Protein AF-A0A243RQK3-F1 (afdb_monomer_lite)

Organism: NCBI:txid569862

pLDDT: mean 92.4, std 6.01, range [60.59, 98.0]

Structure (mmCIF, N/CA/C/O backbone):
data_AF-A0A243RQK3-F1
#
_entry.id   AF-A0A243RQK3-F1
#
loop_
_atom_site.group_PDB
_atom_site.id
_atom_site.type_symbol
_atom_site.label_atom_id
_atom_site.label_alt_id
_atom_site.label_comp_id
_atom_site.label_asym_id
_atom_site.label_entity_id
_atom_site.label_seq_id
_atom_site.pdbx_PDB_ins_code
_atom_site.Cartn_x
_atom_site.Cartn_y
_atom_site.Cartn_z
_atom_site.occupancy
_atom_site.B_iso_or_equiv
_atom_site.auth_seq_id
_atom_site.auth_comp_id
_atom_site.auth_asym_id
_atom_site.auth_atom_id
_atom_site.pdbx_PDB_model_num
ATOM 1 N N . MET A 1 1 ? -6.584 -14.306 12.520 1.00 70.88 1 MET A N 1
ATOM 2 C CA . MET A 1 1 ? -7.221 -13.112 11.930 1.00 70.88 1 MET A CA 1
ATOM 3 C C . MET A 1 1 ? -6.772 -12.993 10.491 1.00 70.88 1 MET A C 1
ATOM 5 O O . MET A 1 1 ? -5.589 -12.767 10.248 1.00 70.88 1 MET A O 1
ATOM 9 N N . GLU A 1 2 ? -7.694 -13.213 9.565 1.00 86.19 2 GLU A N 1
ATOM 10 C CA . GLU A 1 2 ? -7.458 -12.996 8.140 1.00 86.19 2 GLU A CA 1
ATOM 11 C C . GLU A 1 2 ? -7.391 -11.487 7.863 1.00 86.19 2 GLU A C 1
ATOM 13 O O . GLU A 1 2 ? -8.106 -10.707 8.496 1.00 86.19 2 GLU A O 1
ATOM 18 N N . ARG A 1 3 ? -6.475 -11.066 6.990 1.00 91.19 3 ARG A N 1
ATOM 19 C CA . ARG A 1 3 ? -6.292 -9.662 6.605 1.00 91.19 3 ARG A CA 1
ATOM 20 C C . ARG A 1 3 ? -6.425 -9.561 5.101 1.00 91.19 3 ARG A C 1
ATOM 22 O O . ARG A 1 3 ? -5.786 -10.318 4.376 1.00 91.19 3 ARG A O 1
ATOM 29 N N . GLU A 1 4 ? -7.208 -8.595 4.652 1.00 94.00 4 GLU A N 1
ATOM 30 C CA . GLU A 1 4 ? -7.347 -8.306 3.231 1.00 94.00 4 GLU A CA 1
ATOM 31 C C . GLU A 1 4 ? -6.091 -7.583 2.723 1.00 94.00 4 GLU A C 1
ATOM 33 O O . GLU A 1 4 ? -5.613 -6.640 3.361 1.00 94.00 4 GLU A O 1
ATOM 38 N N . THR A 1 5 ? -5.546 -8.011 1.582 1.00 95.56 5 THR A N 1
ATOM 39 C CA . THR A 1 5 ? -4.461 -7.277 0.917 1.00 95.56 5 THR A CA 1
ATOM 40 C C . THR A 1 5 ? -5.064 -6.179 0.054 1.00 95.56 5 THR A C 1
ATOM 42 O O . THR A 1 5 ? -5.797 -6.459 -0.896 1.00 95.56 5 THR A O 1
ATOM 45 N N . VAL A 1 6 ? -4.737 -4.928 0.372 1.00 96.81 6 VAL A N 1
ATOM 46 C CA . VAL A 1 6 ? -5.235 -3.744 -0.331 1.00 96.81 6 VAL A CA 1
ATOM 47 C C . VAL A 1 6 ? -4.078 -3.060 -1.053 1.00 96.81 6 VAL A C 1
ATOM 49 O O . VAL A 1 6 ? -3.183 -2.496 -0.423 1.00 96.81 6 VAL A O 1
ATOM 52 N N . LEU A 1 7 ? -4.098 -3.089 -2.382 1.00 96.38 7 LEU A N 1
ATOM 53 C CA . LEU A 1 7 ? -3.142 -2.388 -3.232 1.00 96.38 7 LEU A CA 1
ATOM 54 C C . LEU A 1 7 ? -3.625 -0.956 -3.452 1.00 96.38 7 LEU A C 1
ATOM 56 O O . LEU A 1 7 ? -4.718 -0.736 -3.976 1.00 96.38 7 LEU A O 1
ATOM 60 N N . VAL A 1 8 ? -2.809 0.025 -3.072 1.00 96.62 8 VAL A N 1
ATOM 61 C CA . VAL A 1 8 ? -3.178 1.441 -3.173 1.00 96.62 8 VAL A CA 1
ATOM 62 C C . VAL A 1 8 ? -2.358 2.111 -4.255 1.00 96.62 8 VAL A C 1
ATOM 64 O O . VAL A 1 8 ? -1.146 2.269 -4.121 1.00 96.62 8 VAL A O 1
ATOM 67 N N . GLY A 1 9 ? -3.031 2.517 -5.325 1.00 94.12 9 GLY A N 1
ATOM 68 C CA . GLY A 1 9 ? -2.414 3.184 -6.459 1.00 94.12 9 GLY A CA 1
ATOM 69 C C . GLY A 1 9 ? -2.454 4.709 -6.363 1.00 94.12 9 GLY A C 1
ATOM 70 O O . GLY A 1 9 ? -3.511 5.298 -6.134 1.00 94.12 9 GLY A O 1
ATOM 71 N N . GLY A 1 10 ? -1.308 5.350 -6.607 1.00 91.44 10 GLY A N 1
ATOM 72 C CA . GLY A 1 10 ? -1.200 6.797 -6.842 1.00 91.44 10 GLY A CA 1
ATOM 73 C C . GLY A 1 10 ? -1.353 7.180 -8.320 1.00 91.44 10 GLY A C 1
ATOM 74 O O . GLY A 1 10 ? -1.727 6.357 -9.166 1.00 91.44 10 GLY A O 1
ATOM 75 N N . HIS A 1 11 ? -1.009 8.424 -8.663 1.00 91.44 11 HIS A N 1
ATOM 76 C CA . HIS A 1 11 ? -1.130 8.943 -10.036 1.00 91.44 11 HIS A CA 1
ATOM 77 C C . HIS A 1 11 ? -0.322 8.121 -11.061 1.00 91.44 11 HIS A C 1
ATOM 79 O O . HIS A 1 11 ? -0.733 7.974 -12.212 1.00 91.44 11 HIS A O 1
ATOM 85 N N . GLU A 1 12 ? 0.786 7.509 -10.634 1.00 89.62 12 GLU A N 1
ATOM 86 C CA . GLU A 1 12 ? 1.646 6.660 -11.471 1.00 89.62 12 GLU A CA 1
ATOM 87 C C . GLU A 1 12 ? 0.951 5.389 -11.977 1.00 89.62 12 GLU A C 1
ATOM 89 O O . GLU A 1 12 ? 1.346 4.836 -12.999 1.00 89.62 12 GLU A O 1
ATOM 94 N N . SER A 1 13 ? -0.113 4.950 -11.300 1.00 89.75 13 SER A N 1
ATOM 95 C CA . SER A 1 13 ? -0.916 3.776 -11.667 1.00 89.75 13 SER A CA 1
ATOM 96 C C . SER A 1 13 ? -2.323 4.147 -12.146 1.00 89.75 13 SER A C 1
ATOM 98 O O . SER A 1 13 ? -3.224 3.306 -12.143 1.00 89.75 13 SER A O 1
ATOM 100 N N . ARG A 1 14 ? -2.541 5.415 -12.535 1.00 92.69 14 ARG A N 1
ATOM 101 C CA . ARG A 1 14 ? -3.879 5.973 -12.805 1.00 92.69 14 ARG A CA 1
ATOM 102 C C . ARG A 1 14 ? -4.837 5.711 -11.639 1.00 92.69 14 ARG A C 1
ATOM 104 O O . ARG A 1 14 ? -5.956 5.246 -11.848 1.00 92.69 14 ARG A O 1
ATOM 111 N N . TYR A 1 15 ? -4.358 5.968 -10.421 1.00 92.69 15 TYR A N 1
ATOM 112 C CA . TYR A 1 15 ? -5.108 5.770 -9.181 1.00 92.69 15 TYR A CA 1
ATOM 113 C C . TYR A 1 15 ? -5.613 4.327 -9.018 1.00 92.69 15 TYR A C 1
ATOM 115 O O . TYR A 1 15 ? -6.774 4.085 -8.709 1.00 92.69 15 TYR A O 1
ATOM 123 N N . GLY A 1 16 ? -4.741 3.353 -9.301 1.00 91.56 16 GLY A N 1
ATOM 124 C CA . GLY A 1 16 ? -5.040 1.923 -9.200 1.00 91.56 16 GLY A CA 1
ATOM 125 C C . GLY A 1 16 ? -5.645 1.301 -10.460 1.00 91.56 16 GLY A C 1
ATOM 126 O O . GLY A 1 16 ? -5.589 0.086 -10.616 1.00 91.56 16 GLY A O 1
ATOM 127 N N . ARG A 1 17 ? -6.138 2.086 -11.428 1.00 90.81 17 ARG A N 1
ATOM 128 C CA . ARG A 1 17 ? -6.741 1.531 -12.656 1.00 90.81 17 ARG A CA 1
ATOM 129 C C . ARG A 1 17 ? -5.771 0.655 -13.462 1.00 90.81 17 ARG A C 1
ATOM 131 O O . ARG A 1 17 ? -6.206 -0.301 -14.093 1.00 90.81 17 ARG A O 1
ATOM 138 N N . ALA A 1 18 ? -4.473 0.958 -13.435 1.00 89.56 18 ALA A N 1
ATOM 139 C CA . ALA A 1 18 ? -3.447 0.160 -14.113 1.00 89.56 18 ALA A CA 1
ATOM 140 C C . ALA A 1 18 ? -3.144 -1.187 -13.421 1.00 89.56 18 ALA A C 1
ATOM 142 O O . ALA A 1 18 ? -2.419 -2.000 -13.982 1.00 89.56 18 ALA A O 1
ATOM 143 N N . LEU A 1 19 ? -3.674 -1.412 -12.216 1.00 87.31 19 LEU A N 1
ATOM 144 C CA . LEU A 1 19 ? -3.452 -2.613 -11.403 1.00 87.31 19 LEU A CA 1
ATOM 145 C C . LEU A 1 19 ? -4.670 -3.552 -11.391 1.00 87.31 19 LEU A C 1
ATOM 147 O O . LEU A 1 19 ? -4.681 -4.538 -10.658 1.00 87.31 19 LEU A O 1
ATOM 151 N N . GLY A 1 20 ? -5.723 -3.227 -12.146 1.00 80.25 20 GLY A N 1
ATOM 152 C CA . GLY A 1 20 ? -6.952 -4.016 -12.176 1.00 80.25 20 GLY A CA 1
ATOM 153 C C . GLY A 1 20 ? -6.712 -5.457 -12.637 1.00 80.25 20 GLY A C 1
ATOM 154 O O . GLY A 1 20 ? -5.906 -5.704 -13.531 1.00 80.25 20 GLY A O 1
ATOM 155 N N . GLY A 1 21 ? -7.438 -6.404 -12.037 1.00 79.44 21 GLY A N 1
ATOM 156 C CA . GLY A 1 21 ? -7.388 -7.822 -12.411 1.00 79.44 21 GLY A CA 1
ATOM 157 C C . GLY A 1 21 ? -6.310 -8.652 -11.708 1.00 79.44 21 GLY A C 1
ATOM 158 O O . GLY A 1 21 ? -6.157 -9.825 -12.037 1.00 79.44 21 GLY A O 1
ATOM 159 N N . LEU A 1 22 ? -5.583 -8.087 -10.736 1.00 83.06 22 LEU A N 1
ATOM 160 C CA . LEU A 1 22 ? -4.659 -8.856 -9.900 1.00 83.06 22 LEU A CA 1
ATOM 161 C C . LEU A 1 22 ? -5.442 -9.799 -8.963 1.00 83.06 22 LEU A C 1
ATOM 163 O O . LEU A 1 22 ? -6.248 -9.324 -8.159 1.00 83.06 22 LEU A O 1
ATOM 167 N N . PRO A 1 23 ? -5.236 -11.126 -9.043 1.00 83.75 23 PRO A N 1
ATOM 168 C CA . PRO A 1 23 ? -5.963 -12.076 -8.210 1.00 83.75 23 PRO A CA 1
ATOM 169 C C . PRO A 1 23 ? -5.565 -11.938 -6.736 1.00 83.75 23 PRO A C 1
ATOM 171 O O . PRO A 1 23 ? -4.390 -11.783 -6.408 1.00 83.75 23 PRO A O 1
ATOM 174 N N . GLY A 1 24 ? -6.551 -12.033 -5.841 1.00 84.38 24 GLY A N 1
ATOM 175 C CA . GLY A 1 24 ? -6.322 -12.081 -4.392 1.00 84.38 24 GLY A CA 1
ATOM 176 C C . GLY A 1 24 ? -6.009 -10.739 -3.723 1.00 84.38 24 GLY A C 1
ATOM 177 O O . GLY A 1 24 ? -5.624 -10.732 -2.555 1.00 84.38 24 GLY A O 1
ATOM 178 N N . ALA A 1 25 ? -6.175 -9.612 -4.421 1.00 87.81 25 ALA A N 1
ATOM 179 C CA . ALA A 1 25 ? -5.996 -8.295 -3.824 1.00 87.81 25 ALA A CA 1
ATOM 180 C C . ALA A 1 25 ? -7.071 -7.300 -4.267 1.00 87.81 25 ALA A C 1
ATOM 182 O O . ALA A 1 25 ? -7.466 -7.253 -5.432 1.00 87.81 25 ALA A O 1
ATOM 183 N N . THR A 1 26 ? -7.499 -6.460 -3.329 1.00 94.75 26 THR A N 1
ATOM 184 C CA . THR A 1 26 ? -8.401 -5.345 -3.613 1.00 94.75 26 THR A CA 1
ATOM 185 C C . THR A 1 26 ? -7.578 -4.135 -4.013 1.00 94.75 26 THR A C 1
ATOM 187 O O . THR A 1 26 ? -6.642 -3.748 -3.317 1.00 94.75 26 THR A O 1
ATOM 190 N N . VAL A 1 27 ? -7.918 -3.523 -5.141 1.00 95.19 27 VAL A N 1
ATOM 191 C CA . VAL A 1 27 ? -7.214 -2.350 -5.662 1.00 95.19 27 VAL A CA 1
ATOM 192 C C . VAL A 1 27 ? -8.047 -1.105 -5.401 1.00 95.19 27 VAL A C 1
ATOM 194 O O . VAL A 1 27 ? -9.237 -1.078 -5.700 1.00 95.19 27 VAL A O 1
ATOM 197 N N . THR A 1 28 ? -7.417 -0.058 -4.878 1.00 95.94 28 THR A N 1
ATOM 198 C CA . THR A 1 28 ? -8.069 1.232 -4.629 1.00 95.94 28 THR A CA 1
ATOM 199 C C . THR A 1 28 ? -7.114 2.398 -4.872 1.00 95.94 28 THR A C 1
ATOM 201 O O . THR A 1 28 ? -5.894 2.235 -4.937 1.00 95.94 28 THR A O 1
ATOM 204 N N . ALA A 1 29 ? -7.669 3.603 -4.964 1.00 95.19 29 ALA A N 1
ATOM 205 C CA . ALA A 1 29 ? -6.928 4.840 -4.770 1.00 95.19 29 ALA A CA 1
ATOM 206 C C . ALA A 1 29 ? -6.840 5.197 -3.275 1.00 95.19 29 ALA A C 1
ATOM 208 O O . ALA A 1 29 ? -7.585 4.670 -2.440 1.00 95.19 29 ALA A O 1
ATOM 209 N N . VAL A 1 30 ? -5.947 6.127 -2.938 1.00 94.31 30 VAL A N 1
ATOM 210 C CA . VAL A 1 30 ? -5.934 6.773 -1.619 1.00 94.31 30 VAL A CA 1
ATOM 211 C C . VAL A 1 30 ? -7.195 7.627 -1.418 1.00 94.31 30 VAL A C 1
ATOM 213 O O . VAL A 1 30 ? -7.747 8.167 -2.375 1.00 94.31 30 VAL A O 1
ATOM 216 N N . GLY A 1 31 ? -7.659 7.759 -0.171 1.00 94.38 31 GLY A N 1
ATOM 217 C CA . GLY A 1 31 ? -8.815 8.587 0.183 1.00 94.38 31 GLY A CA 1
ATOM 218 C C . GLY A 1 31 ? -9.973 7.784 0.772 1.00 94.38 31 GLY A C 1
ATOM 219 O O . GLY A 1 31 ? -9.765 6.913 1.617 1.00 94.38 31 GLY A O 1
ATOM 220 N N . ARG A 1 32 ? -11.206 8.111 0.362 1.00 95.12 32 ARG A N 1
ATOM 221 C CA . ARG A 1 32 ? -12.442 7.578 0.965 1.00 95.12 32 ARG A CA 1
ATOM 222 C C . ARG A 1 32 ? -12.549 6.056 0.864 1.00 95.12 32 ARG A C 1
ATOM 224 O O . ARG A 1 32 ? -12.923 5.420 1.845 1.00 95.12 32 ARG A O 1
ATOM 231 N N . ASP A 1 33 ? -12.202 5.488 -0.281 1.00 95.44 33 ASP A N 1
ATOM 232 C CA . ASP A 1 33 ? -12.351 4.049 -0.517 1.00 95.44 33 ASP A CA 1
ATOM 233 C C . ASP A 1 33 ? -11.345 3.253 0.319 1.00 95.44 33 ASP A C 1
ATOM 235 O O . ASP A 1 33 ? -11.719 2.307 1.012 1.00 95.44 33 ASP A O 1
ATOM 239 N N . LEU A 1 34 ? -10.094 3.724 0.388 1.00 97.44 34 LEU A N 1
ATOM 240 C CA . LEU A 1 34 ? -9.104 3.182 1.316 1.00 97.44 34 LEU A CA 1
ATOM 241 C C . LEU A 1 34 ? -9.565 3.306 2.776 1.00 97.44 34 LEU A C 1
ATOM 243 O O . LEU A 1 34 ? -9.407 2.368 3.559 1.00 97.44 34 LEU A O 1
ATOM 247 N N . HIS A 1 35 ? -10.154 4.442 3.156 1.00 97.19 35 HIS A N 1
ATOM 248 C CA . HIS A 1 35 ? -10.698 4.646 4.501 1.00 97.19 35 HIS A CA 1
ATOM 249 C C . HIS A 1 35 ? -11.817 3.650 4.834 1.00 97.19 35 HIS A C 1
ATOM 251 O O . HIS A 1 35 ? -11.894 3.179 5.966 1.00 97.19 35 HIS A O 1
ATOM 257 N N . ALA A 1 36 ? -12.673 3.307 3.869 1.00 96.88 36 ALA A N 1
ATOM 258 C CA . ALA A 1 36 ? -13.732 2.316 4.043 1.00 96.88 36 ALA A CA 1
ATOM 259 C C . ALA A 1 36 ? -13.174 0.885 4.139 1.00 96.88 36 ALA A C 1
ATOM 261 O O . ALA A 1 36 ? -13.522 0.151 5.065 1.00 96.88 36 ALA A O 1
ATOM 262 N N . LEU A 1 37 ? -12.261 0.507 3.240 1.00 96.12 37 LEU A N 1
ATOM 263 C CA . LEU A 1 37 ? -11.625 -0.817 3.224 1.00 96.12 37 LEU A CA 1
ATOM 264 C C . LEU A 1 37 ? -10.807 -1.088 4.492 1.00 96.12 37 LEU A C 1
ATOM 266 O O . LEU A 1 37 ? -10.765 -2.209 4.983 1.00 96.12 37 LEU A O 1
ATOM 270 N N . THR A 1 38 ? -10.210 -0.056 5.083 1.00 97.06 38 THR A N 1
ATOM 271 C CA . THR A 1 38 ? -9.397 -0.183 6.305 1.00 97.06 38 THR A CA 1
ATOM 272 C C . THR A 1 38 ? -10.216 -0.098 7.597 1.00 97.06 38 THR A C 1
ATOM 274 O O . THR A 1 38 ? -9.648 -0.026 8.687 1.00 97.06 38 THR A O 1
ATOM 277 N N . ARG A 1 39 ? -11.556 -0.172 7.520 1.00 95.00 39 ARG A N 1
ATOM 278 C CA . ARG A 1 39 ? -12.420 -0.430 8.691 1.00 95.00 39 ARG A CA 1
ATOM 279 C C . ARG A 1 39 ? -12.321 -1.869 9.202 1.00 95.00 39 ARG A C 1
ATOM 281 O O . ARG A 1 39 ? -12.649 -2.123 10.353 1.00 95.00 39 ARG A O 1
ATOM 288 N N . ARG A 1 40 ? -11.851 -2.788 8.360 1.00 94.44 40 ARG A N 1
ATOM 289 C CA . ARG A 1 40 ? -11.555 -4.194 8.678 1.00 94.44 40 ARG A CA 1
ATOM 290 C C . ARG A 1 40 ? -10.035 -4.418 8.735 1.00 94.44 40 ARG A C 1
ATOM 292 O O . ARG A 1 40 ? -9.283 -3.519 8.347 1.00 94.44 40 ARG A O 1
ATOM 299 N N . PRO A 1 41 ? -9.541 -5.539 9.292 1.00 97.06 41 PRO A N 1
ATOM 300 C CA . PRO A 1 41 ? -8.112 -5.845 9.288 1.00 97.06 41 PRO A CA 1
ATOM 301 C C . PRO A 1 41 ? -7.547 -5.944 7.866 1.00 97.06 41 PRO A C 1
ATOM 303 O O . PRO A 1 41 ? -8.126 -6.616 7.013 1.00 97.06 41 PRO A O 1
ATOM 306 N N . ALA A 1 42 ? -6.422 -5.277 7.608 1.00 97.31 42 ALA A N 1
ATOM 307 C CA . ALA A 1 42 ? -5.874 -5.150 6.261 1.00 97.31 42 ALA A CA 1
ATOM 308 C C . ALA A 1 42 ? -4.349 -4.996 6.252 1.00 97.31 42 ALA A C 1
ATOM 310 O O . ALA A 1 42 ? -3.757 -4.390 7.152 1.00 97.31 42 ALA A O 1
ATOM 311 N N . VAL A 1 43 ? -3.731 -5.508 5.189 1.00 97.62 43 VAL A N 1
ATOM 312 C CA . VAL A 1 43 ? -2.358 -5.188 4.792 1.00 97.62 43 VAL A CA 1
ATOM 313 C C . VAL A 1 43 ? -2.437 -4.250 3.601 1.00 97.62 43 VAL A C 1
ATOM 315 O O . VAL A 1 43 ? -2.913 -4.629 2.534 1.00 97.62 43 VAL A O 1
ATOM 318 N N . VAL A 1 44 ? -1.979 -3.017 3.781 1.00 97.81 44 VAL A N 1
ATOM 319 C CA . VAL A 1 44 ? -2.028 -1.995 2.741 1.00 97.81 44 VAL A CA 1
ATOM 320 C C . VAL A 1 44 ? -0.666 -1.868 2.080 1.00 97.81 44 VAL A C 1
ATOM 322 O O . VAL A 1 44 ? 0.338 -1.630 2.753 1.00 97.81 44 VAL A O 1
ATOM 325 N N . VAL A 1 45 ? -0.638 -2.018 0.758 1.00 96.19 45 VAL A N 1
ATOM 326 C CA . VAL A 1 45 ? 0.576 -1.997 -0.059 1.00 96.19 45 VAL A CA 1
ATOM 327 C C . VAL A 1 45 ? 0.560 -0.751 -0.946 1.00 96.19 45 VAL A C 1
ATOM 329 O O . VAL A 1 45 ? -0.277 -0.658 -1.849 1.00 96.19 45 VAL A O 1
ATOM 332 N N . PRO A 1 46 ? 1.462 0.220 -0.723 1.00 95.88 46 PRO A N 1
ATOM 333 C CA . PRO A 1 46 ? 1.625 1.348 -1.631 1.00 95.88 46 PRO A CA 1
ATOM 334 C C . PRO A 1 46 ? 2.167 0.864 -2.977 1.00 95.88 46 PRO A C 1
ATOM 336 O O . PRO A 1 46 ? 3.209 0.211 -3.027 1.00 95.88 46 PRO A O 1
ATOM 339 N N . MET A 1 47 ? 1.492 1.215 -4.067 1.00 93.69 47 MET A N 1
ATOM 340 C CA . MET A 1 47 ? 1.890 0.866 -5.429 1.00 93.69 47 MET A CA 1
ATOM 341 C C . MET A 1 47 ? 2.399 2.120 -6.141 1.00 93.69 47 MET A C 1
ATOM 343 O O . MET A 1 47 ? 1.615 2.969 -6.575 1.00 93.69 47 MET A O 1
ATOM 347 N N . THR A 1 48 ? 3.721 2.253 -6.239 1.00 89.81 48 THR A N 1
ATOM 348 C CA . THR A 1 48 ? 4.403 3.445 -6.777 1.00 89.81 48 THR A CA 1
ATOM 349 C C . THR A 1 48 ? 5.648 3.044 -7.555 1.00 89.81 48 THR A C 1
ATOM 351 O O . THR A 1 48 ? 6.330 2.096 -7.180 1.00 89.81 48 THR A O 1
ATOM 354 N N . LEU A 1 49 ? 5.983 3.805 -8.599 1.00 84.62 49 LEU A N 1
ATOM 355 C CA . LEU A 1 49 ? 7.255 3.703 -9.319 1.00 84.62 49 LEU A CA 1
ATOM 356 C C . LEU A 1 49 ? 8.348 4.580 -8.683 1.00 84.62 49 LEU A C 1
ATOM 358 O O . LEU A 1 49 ? 9.394 4.800 -9.283 1.00 84.62 49 LEU A O 1
ATOM 362 N N . GLY A 1 50 ? 8.129 5.073 -7.461 1.00 82.62 50 GLY A N 1
ATOM 363 C CA . GLY A 1 50 ? 9.082 5.865 -6.686 1.00 82.62 50 GLY A CA 1
ATOM 364 C C . GLY A 1 50 ? 9.038 7.371 -6.944 1.00 82.62 50 GLY A C 1
ATOM 365 O O . GLY A 1 50 ? 9.809 8.088 -6.313 1.00 82.62 50 GLY A O 1
ATOM 366 N N . ARG A 1 51 ? 8.157 7.875 -7.824 1.00 84.00 51 ARG A N 1
ATOM 367 C CA . ARG A 1 51 ? 8.015 9.329 -8.060 1.00 84.00 51 ARG A CA 1
ATOM 368 C C . ARG A 1 51 ? 6.891 9.971 -7.254 1.00 84.00 51 ARG A C 1
ATOM 370 O O . ARG A 1 51 ? 6.750 11.188 -7.297 1.00 84.00 51 ARG A O 1
ATOM 377 N N . ASP A 1 52 ? 6.130 9.171 -6.511 1.00 86.50 52 ASP A N 1
ATOM 378 C CA . ASP A 1 52 ? 5.083 9.633 -5.600 1.00 86.50 52 ASP A CA 1
ATOM 379 C C . ASP A 1 52 ? 5.449 9.306 -4.138 1.00 86.50 52 ASP A C 1
ATOM 381 O O . ASP A 1 52 ? 4.909 8.366 -3.544 1.00 86.50 52 ASP A O 1
ATOM 385 N N . PRO A 1 53 ? 6.392 10.051 -3.522 1.00 80.75 53 PRO A N 1
ATOM 386 C CA 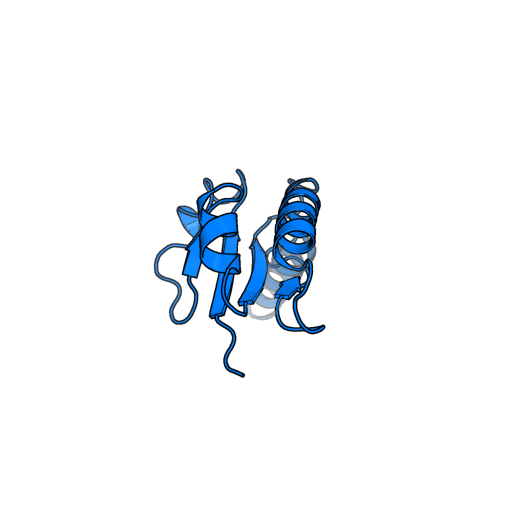. PRO A 1 53 ? 6.756 9.835 -2.121 1.00 80.75 53 PRO A CA 1
ATOM 387 C C . PRO A 1 53 ? 5.604 10.171 -1.155 1.00 80.75 53 PRO A C 1
ATOM 389 O O . PRO A 1 53 ? 5.598 9.708 -0.014 1.00 80.75 5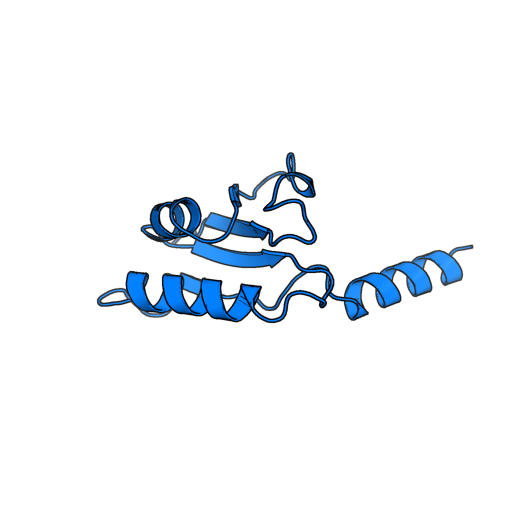3 PRO A O 1
ATOM 392 N N . GLY A 1 54 ? 4.615 10.956 -1.601 1.00 91.19 54 GLY A N 1
ATOM 393 C CA . GLY A 1 54 ? 3.464 11.358 -0.794 1.00 91.19 54 GLY A CA 1
ATOM 394 C C . GLY A 1 54 ? 2.469 10.224 -0.548 1.00 91.19 54 GLY A C 1
ATOM 395 O O . GLY A 1 54 ? 1.808 10.215 0.492 1.00 91.19 54 GLY A O 1
ATOM 396 N N . LEU A 1 55 ? 2.388 9.242 -1.452 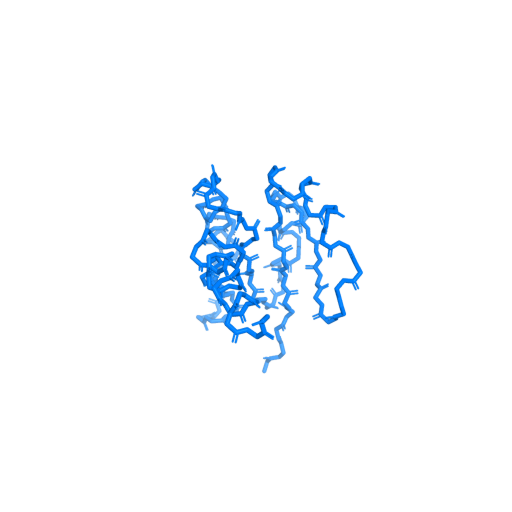1.00 93.44 55 LEU A N 1
ATOM 397 C CA . LEU A 1 55 ? 1.425 8.143 -1.370 1.00 93.44 55 LEU A CA 1
ATOM 398 C C . LEU A 1 55 ? 1.521 7.361 -0.051 1.00 93.44 55 LEU A C 1
ATOM 400 O O . LEU A 1 55 ? 0.515 7.171 0.633 1.00 93.44 55 LEU A O 1
ATOM 404 N N . ALA A 1 56 ? 2.729 6.947 0.344 1.00 93.56 56 ALA A N 1
ATOM 405 C CA . ALA A 1 56 ? 2.934 6.193 1.582 1.00 93.56 56 ALA A CA 1
ATOM 406 C C . ALA A 1 56 ? 2.539 7.010 2.823 1.00 93.56 56 ALA A C 1
ATOM 408 O O . ALA A 1 56 ? 1.940 6.471 3.755 1.00 93.56 56 ALA A O 1
ATOM 409 N N . HIS A 1 57 ? 2.815 8.317 2.815 1.00 94.50 57 HIS A N 1
ATOM 410 C CA . HIS A 1 57 ? 2.442 9.215 3.905 1.00 94.50 57 HIS A CA 1
ATOM 411 C C . HIS A 1 57 ? 0.919 9.346 4.043 1.00 94.50 57 HIS A C 1
ATOM 413 O O . HIS A 1 57 ? 0.381 9.191 5.139 1.00 94.50 57 HIS A O 1
ATOM 419 N N . GLN A 1 58 ? 0.212 9.563 2.932 1.00 96.38 58 GLN A N 1
ATOM 420 C CA . GLN A 1 58 ? -1.250 9.680 2.931 1.00 96.38 58 GLN A CA 1
ATOM 421 C C . GLN A 1 58 ? -1.927 8.378 3.385 1.00 96.38 58 GLN A C 1
ATOM 423 O O . GLN A 1 58 ? -2.887 8.408 4.157 1.00 96.38 58 GLN A O 1
ATOM 428 N N . ILE A 1 59 ? -1.396 7.224 2.964 1.00 97.81 59 ILE A N 1
ATOM 429 C CA . ILE A 1 59 ? -1.855 5.913 3.441 1.00 97.81 59 ILE A CA 1
ATOM 430 C C . ILE A 1 59 ? -1.632 5.790 4.951 1.00 97.81 59 ILE A C 1
ATOM 432 O O . ILE A 1 59 ? -2.569 5.472 5.683 1.00 97.81 59 ILE A O 1
ATOM 436 N N . ALA A 1 60 ? -0.419 6.076 5.435 1.00 97.12 60 ALA A N 1
ATOM 437 C CA . ALA A 1 60 ? -0.088 5.996 6.857 1.00 97.12 60 ALA A CA 1
ATOM 438 C C . ALA A 1 60 ? -1.009 6.880 7.712 1.00 97.12 60 ALA A C 1
ATOM 440 O O . ALA A 1 60 ? -1.439 6.469 8.790 1.00 97.12 60 ALA A O 1
ATOM 441 N N . GLN A 1 61 ? -1.359 8.069 7.219 1.00 97.81 61 GLN A N 1
ATOM 442 C CA . GLN A 1 61 ? -2.289 8.976 7.883 1.00 97.81 61 GLN A CA 1
ATOM 443 C C . GLN A 1 61 ? -3.692 8.367 8.030 1.00 97.81 61 GLN A C 1
ATOM 445 O O . GLN A 1 61 ? -4.246 8.385 9.132 1.00 97.81 61 GLN A O 1
ATOM 450 N N . ILE A 1 62 ? -4.244 7.779 6.963 1.00 98.00 62 ILE A N 1
ATOM 451 C CA . ILE A 1 62 ? -5.551 7.097 6.998 1.00 98.00 62 ILE A CA 1
ATOM 452 C C . ILE A 1 62 ? -5.515 5.909 7.965 1.00 98.00 62 ILE A C 1
ATOM 454 O O . ILE A 1 62 ? -6.396 5.777 8.817 1.00 98.00 62 ILE A O 1
ATOM 458 N N . LEU A 1 63 ? -4.470 5.080 7.894 1.00 97.94 63 LEU A N 1
ATOM 459 C CA . LEU A 1 63 ? -4.310 3.931 8.787 1.00 97.94 63 LEU A CA 1
ATOM 460 C C . LEU A 1 63 ? -4.188 4.351 10.249 1.00 97.94 63 LEU A C 1
ATOM 462 O O . LEU A 1 63 ? -4.803 3.735 11.114 1.00 97.94 63 LEU A O 1
ATOM 466 N N . ARG A 1 64 ? -3.457 5.430 10.538 1.00 97.06 64 ARG A N 1
ATOM 467 C CA . ARG A 1 64 ? -3.342 5.973 11.895 1.00 97.06 64 ARG A CA 1
ATOM 468 C C . ARG A 1 64 ? -4.688 6.442 12.439 1.00 97.06 64 ARG A C 1
ATOM 470 O O . ARG A 1 64 ? -4.945 6.287 13.630 1.00 97.06 64 ARG A O 1
ATOM 477 N N . TRP A 1 65 ? -5.538 7.038 11.606 1.00 96.62 65 TRP A N 1
ATOM 478 C CA . TRP A 1 65 ? -6.881 7.434 12.027 1.00 96.62 65 TRP A CA 1
ATOM 479 C C . TRP A 1 65 ? -7.783 6.229 12.271 1.00 96.62 65 TRP A C 1
ATOM 481 O O . TRP A 1 65 ? -8.426 6.169 13.318 1.00 96.62 65 TRP A O 1
ATOM 491 N N . ASN A 1 66 ? -7.781 5.253 11.363 1.00 97.19 66 ASN A N 1
ATOM 492 C CA . ASN A 1 66 ? -8.597 4.046 11.492 1.00 97.19 66 ASN A CA 1
ATOM 493 C C . ASN A 1 66 ? -8.084 3.056 12.540 1.00 97.19 66 ASN A C 1
ATOM 495 O O . ASN A 1 66 ? -8.861 2.235 13.011 1.00 97.19 66 ASN A O 1
ATOM 499 N N . GLY A 1 67 ? -6.810 3.129 12.921 1.00 96.94 67 GLY A N 1
ATOM 500 C CA . GLY A 1 67 ? -6.196 2.289 13.948 1.00 96.94 67 GLY A CA 1
ATOM 501 C C . GLY A 1 67 ? -6.492 2.720 15.386 1.00 96.94 67 GLY A C 1
ATOM 502 O O . GLY A 1 67 ? -6.120 2.012 16.316 1.00 96.94 67 GLY A O 1
ATOM 503 N N . ARG A 1 68 ? -7.137 3.874 15.608 1.00 96.44 68 ARG A N 1
ATOM 504 C CA . ARG A 1 68 ? -7.455 4.345 16.966 1.00 96.44 68 ARG A CA 1
ATOM 505 C C . ARG A 1 68 ? -8.419 3.375 17.655 1.00 96.44 68 ARG A C 1
ATOM 507 O O . ARG A 1 68 ? -9.520 3.161 17.161 1.00 96.44 68 ARG A O 1
ATOM 514 N N . GLY A 1 69 ? -8.010 2.840 18.806 1.00 94.81 69 GLY A N 1
ATOM 515 C CA . GLY A 1 69 ? -8.814 1.892 19.586 1.00 94.81 69 GLY A CA 1
ATOM 516 C C . GLY A 1 69 ? -8.852 0.470 19.019 1.00 94.81 69 GLY A C 1
ATOM 517 O O . GLY A 1 69 ? -9.721 -0.297 19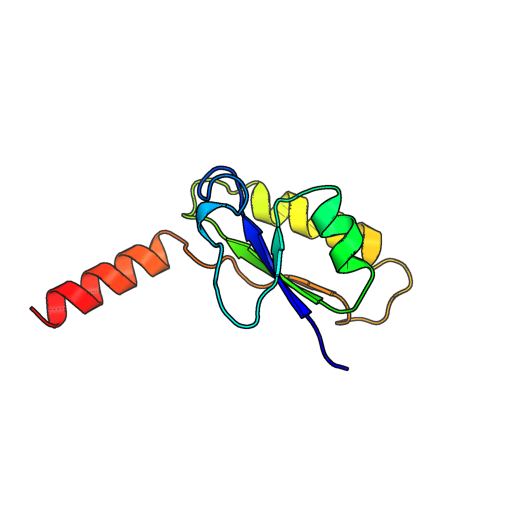.416 1.00 94.81 69 GLY A O 1
ATOM 518 N N . ARG A 1 70 ? -7.951 0.129 18.087 1.00 95.50 70 ARG A N 1
ATOM 519 C CA . ARG A 1 70 ? -7.803 -1.224 17.529 1.00 95.50 70 ARG A CA 1
ATOM 520 C C . ARG A 1 70 ? -6.555 -1.899 18.077 1.00 95.50 70 ARG A C 1
ATOM 522 O O . ARG A 1 70 ? -5.597 -1.215 18.446 1.00 95.50 70 ARG A O 1
ATOM 529 N N . GLU A 1 71 ? -6.545 -3.228 18.059 1.00 95.12 71 GLU A N 1
ATOM 530 C CA . GLU A 1 71 ? -5.375 -3.986 18.485 1.00 95.12 71 GLU A CA 1
ATOM 531 C C . GLU A 1 71 ? -4.188 -3.775 17.526 1.00 95.12 71 GLU A C 1
ATOM 533 O O . GLU A 1 71 ? -4.370 -3.677 16.299 1.00 95.12 71 GLU A O 1
ATOM 538 N N . PRO A 1 72 ? -2.947 -3.718 18.048 1.00 93.19 72 PRO A N 1
ATOM 539 C CA . PRO A 1 72 ? -1.756 -3.660 17.218 1.00 93.19 72 PRO A CA 1
ATOM 540 C C . PRO A 1 72 ? -1.734 -4.769 16.163 1.00 93.19 72 PRO A C 1
ATOM 542 O O . PRO A 1 72 ? -2.000 -5.941 16.422 1.00 93.19 72 PRO A O 1
ATOM 545 N N . GLY A 1 73 ? -1.388 -4.387 14.936 1.00 92.88 73 GLY A N 1
ATOM 546 C CA . GLY A 1 73 ? -1.279 -5.316 13.820 1.00 92.88 73 GLY A CA 1
ATOM 547 C C . GLY A 1 73 ? -2.593 -5.636 13.110 1.00 92.88 73 GLY A C 1
ATOM 548 O O . GLY A 1 73 ? -2.5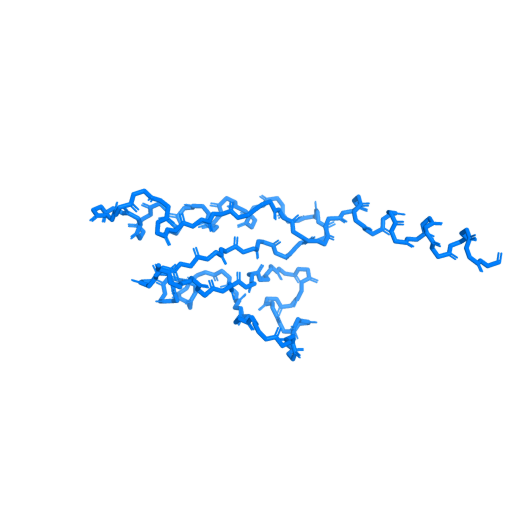58 -6.379 12.131 1.00 92.88 73 GLY A O 1
ATOM 549 N N . GLU A 1 74 ? -3.741 -5.088 13.512 1.00 96.38 74 GLU A N 1
ATOM 550 C CA . GLU A 1 74 ? -4.957 -5.164 12.690 1.00 96.38 74 GLU A CA 1
ATOM 551 C C . GLU A 1 74 ? -4.816 -4.420 11.357 1.00 96.38 74 GLU A C 1
ATOM 553 O O . GLU A 1 74 ? -5.310 -4.882 10.329 1.00 96.38 74 GLU A O 1
ATOM 558 N N . LEU A 1 75 ? -4.107 -3.294 11.367 1.00 97.94 75 LEU A N 1
ATOM 559 C CA . LEU A 1 75 ? -3.759 -2.524 10.180 1.00 97.94 75 LEU A CA 1
ATOM 560 C C . LEU A 1 75 ? -2.247 -2.513 10.011 1.00 97.94 75 LEU A C 1
ATOM 562 O O . LEU A 1 75 ? -1.519 -2.109 10.917 1.00 97.94 75 LEU A O 1
ATOM 566 N N . LEU A 1 76 ? -1.783 -2.949 8.844 1.00 97.75 76 LEU A N 1
ATOM 567 C CA . LEU A 1 76 ? -0.367 -3.013 8.506 1.00 97.75 76 LEU A CA 1
ATOM 568 C C . LEU A 1 76 ? -0.103 -2.185 7.251 1.00 97.75 76 LEU A C 1
ATOM 570 O O . LEU A 1 76 ? -0.843 -2.279 6.273 1.00 97.75 76 LEU A O 1
ATOM 574 N N . LEU A 1 77 ? 0.969 -1.396 7.281 1.00 97.44 77 LEU A N 1
ATOM 575 C CA . LEU A 1 77 ? 1.506 -0.712 6.111 1.00 97.44 77 LEU A CA 1
ATOM 576 C C . LEU A 1 77 ? 2.743 -1.470 5.636 1.00 97.44 77 LEU A C 1
ATOM 578 O O . LEU A 1 77 ? 3.742 -1.530 6.351 1.00 97.44 77 LEU A O 1
ATOM 582 N N . ALA A 1 78 ? 2.669 -2.056 4.447 1.00 96.19 78 ALA A N 1
ATOM 583 C CA . ALA A 1 78 ? 3.815 -2.698 3.825 1.00 96.19 78 ALA A CA 1
ATOM 584 C C . ALA A 1 78 ? 4.773 -1.655 3.215 1.00 96.19 78 ALA A C 1
ATOM 586 O O . ALA A 1 78 ? 4.353 -0.535 2.893 1.00 96.19 78 ALA A O 1
ATOM 587 N N . PRO A 1 79 ? 6.051 -2.015 2.995 1.00 93.19 79 PRO A N 1
ATOM 588 C CA . PRO A 1 79 ? 6.927 -1.244 2.125 1.00 93.19 79 PRO A CA 1
ATOM 589 C C . PRO A 1 79 ? 6.313 -1.066 0.724 1.00 93.19 79 PRO A C 1
ATOM 591 O O . PRO A 1 79 ? 5.568 -1.940 0.269 1.00 93.19 79 PRO A O 1
ATOM 594 N N . PRO A 1 80 ? 6.634 0.027 0.011 1.00 92.06 80 PRO A N 1
ATOM 595 C CA . PRO A 1 80 ? 6.125 0.239 -1.336 1.00 92.06 80 PRO A CA 1
ATOM 596 C C . PRO A 1 80 ? 6.543 -0.868 -2.306 1.00 92.06 80 PRO A C 1
ATOM 598 O O . PRO A 1 80 ? 7.713 -1.253 -2.359 1.00 92.06 80 PRO A O 1
ATOM 601 N N . LEU A 1 81 ? 5.604 -1.318 -3.133 1.00 89.56 81 LEU A N 1
ATOM 602 C CA . LEU A 1 81 ? 5.841 -2.239 -4.238 1.00 89.56 81 LEU A CA 1
ATOM 603 C C . LEU A 1 81 ? 5.849 -1.472 -5.568 1.00 89.56 81 LEU A C 1
ATOM 605 O O . LEU A 1 81 ? 5.119 -0.497 -5.747 1.00 89.56 81 LEU A O 1
ATOM 609 N N . GLY A 1 82 ? 6.694 -1.911 -6.504 1.00 84.00 82 GLY A N 1
ATOM 610 C CA . GLY A 1 82 ? 6.847 -1.268 -7.816 1.00 84.00 82 GLY A CA 1
ATOM 611 C C . GLY A 1 82 ? 7.912 -0.170 -7.897 1.00 84.00 82 GLY A C 1
ATOM 612 O O . GLY A 1 82 ? 8.068 0.420 -8.956 1.00 84.00 82 GLY A O 1
ATOM 613 N N . THR A 1 83 ? 8.669 0.093 -6.824 1.00 88.56 83 THR A N 1
ATOM 614 C CA . THR A 1 83 ? 9.751 1.103 -6.809 1.00 88.56 83 THR A CA 1
ATOM 615 C C . THR A 1 83 ? 10.758 0.963 -7.964 1.00 88.56 83 THR A C 1
ATOM 617 O O . THR A 1 83 ? 10.920 -0.111 -8.547 1.00 88.56 83 THR A O 1
ATOM 620 N N . ILE A 1 84 ? 11.521 2.032 -8.239 1.00 88.31 84 ILE A N 1
ATOM 621 C CA . ILE A 1 84 ? 12.614 2.025 -9.234 1.00 88.31 84 ILE A CA 1
ATOM 622 C C . ILE A 1 84 ? 13.570 0.846 -9.013 1.00 88.31 84 ILE A C 1
ATOM 624 O O . ILE A 1 84 ? 13.970 0.196 -9.974 1.00 88.31 84 ILE A O 1
ATOM 628 N N . SER A 1 85 ? 13.901 0.520 -7.761 1.00 89.44 85 SER A N 1
ATOM 629 C CA . SER A 1 85 ? 14.775 -0.614 -7.440 1.00 89.44 85 SER A CA 1
ATOM 630 C C . SER A 1 85 ? 14.191 -1.951 -7.902 1.00 89.44 85 SER A C 1
ATOM 632 O O . SER A 1 85 ? 14.929 -2.778 -8.438 1.00 89.44 85 SER A O 1
ATOM 634 N N . HIS A 1 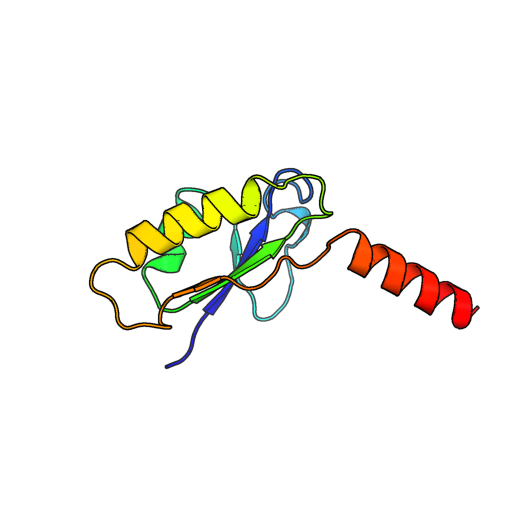86 ? 12.876 -2.155 -7.755 1.00 90.81 86 HIS A N 1
ATOM 635 C CA . HIS A 1 86 ? 12.205 -3.349 -8.274 1.00 90.81 86 HIS A CA 1
ATOM 636 C C . HIS A 1 86 ? 12.268 -3.402 -9.802 1.00 90.81 86 HIS A C 1
ATOM 638 O O . HIS A 1 86 ? 12.626 -4.439 -10.358 1.00 90.81 86 HIS A O 1
ATOM 644 N N . LEU A 1 87 ? 11.998 -2.278 -10.476 1.00 88.06 87 LEU A N 1
ATOM 645 C CA . LEU A 1 87 ? 12.089 -2.183 -11.935 1.00 88.06 87 LEU A CA 1
ATOM 646 C C . LEU A 1 87 ? 13.510 -2.483 -12.433 1.00 88.06 87 LEU A C 1
ATOM 648 O O . LEU A 1 87 ? 13.690 -3.308 -13.324 1.00 88.06 87 LEU A O 1
ATOM 652 N N . VAL A 1 88 ? 14.528 -1.859 -11.837 1.00 92.88 88 VAL A N 1
ATOM 653 C CA . VAL A 1 88 ? 15.937 -2.102 -12.181 1.00 92.88 88 VAL A CA 1
ATOM 654 C C . VAL A 1 88 ? 16.307 -3.565 -11.945 1.00 92.88 88 VAL A C 1
ATOM 656 O O . VAL A 1 88 ? 16.965 -4.168 -12.792 1.00 92.88 88 VAL A O 1
ATOM 659 N N . GLY A 1 89 ? 15.870 -4.154 -10.829 1.00 93.69 89 GLY A N 1
ATOM 660 C CA . GLY A 1 89 ? 16.069 -5.574 -10.544 1.00 93.69 89 GLY A CA 1
ATOM 661 C C . GLY A 1 89 ? 15.467 -6.473 -11.625 1.00 93.69 89 GLY A C 1
ATOM 662 O O . GLY A 1 89 ? 16.137 -7.382 -12.112 1.00 93.69 89 GLY A O 1
ATOM 663 N N . TRP A 1 90 ? 14.240 -6.179 -12.061 1.00 92.50 90 TRP A N 1
ATOM 664 C CA . TRP A 1 90 ? 13.571 -6.909 -13.139 1.00 92.50 90 TRP A CA 1
ATOM 665 C C . TRP A 1 90 ? 14.287 -6.769 -14.482 1.00 92.50 90 TRP A C 1
ATOM 667 O O . TRP A 1 90 ? 14.492 -7.774 -15.163 1.00 92.50 90 TRP A O 1
ATOM 677 N N . LEU A 1 91 ? 14.714 -5.558 -14.847 1.00 94.50 91 LEU A N 1
ATOM 678 C CA . LEU A 1 91 ? 15.449 -5.309 -16.090 1.00 94.50 91 LEU A CA 1
ATOM 679 C C . LEU A 1 91 ? 16.795 -6.040 -16.108 1.00 94.50 91 LEU A C 1
ATOM 681 O O . LEU A 1 91 ? 17.122 -6.696 -17.093 1.00 94.50 91 LEU A O 1
ATOM 685 N N . ARG A 1 92 ? 17.546 -5.995 -15.001 1.00 97.06 92 ARG A N 1
ATOM 686 C CA . ARG A 1 92 ? 18.804 -6.744 -14.854 1.00 97.06 92 ARG A CA 1
ATOM 687 C C . ARG A 1 92 ? 18.580 -8.246 -14.984 1.00 97.06 92 ARG A C 1
ATOM 689 O O . ARG A 1 92 ? 19.317 -8.912 -15.704 1.00 97.06 92 ARG A O 1
ATOM 696 N N . ALA A 1 93 ? 17.548 -8.770 -14.325 1.00 96.75 93 ALA A N 1
ATOM 697 C CA . ALA A 1 93 ? 17.212 -10.185 -14.404 1.00 96.75 93 ALA A CA 1
ATOM 698 C C . ALA A 1 93 ? 16.794 -10.603 -15.824 1.00 96.75 93 ALA A C 1
ATOM 700 O O . ALA A 1 93 ? 17.121 -11.705 -16.245 1.00 96.75 93 ALA A O 1
ATOM 701 N N . ALA A 1 94 ? 16.079 -9.748 -16.561 1.00 96.69 94 ALA A N 1
ATOM 702 C CA . ALA A 1 94 ? 15.704 -10.009 -17.949 1.00 96.69 94 ALA A CA 1
ATOM 703 C C . ALA A 1 94 ? 16.920 -10.001 -18.884 1.00 96.69 94 ALA A C 1
ATOM 705 O O . ALA A 1 94 ? 17.071 -10.928 -19.671 1.00 96.69 94 ALA A O 1
ATOM 706 N N . ALA A 1 95 ? 17.807 -9.012 -18.748 1.00 96.12 95 ALA A N 1
ATOM 707 C CA . ALA A 1 95 ? 19.032 -8.923 -19.540 1.00 96.12 95 ALA A CA 1
ATOM 708 C C . ALA A 1 95 ? 19.978 -10.111 -19.298 1.00 96.12 95 ALA A C 1
ATOM 710 O O . ALA A 1 95 ? 20.594 -10.593 -20.234 1.00 96.12 95 ALA A O 1
ATOM 711 N N . GLY A 1 96 ? 20.062 -10.618 -18.063 1.00 95.00 96 GLY A N 1
ATOM 712 C CA . GLY A 1 96 ? 20.875 -11.798 -17.742 1.00 95.00 96 GLY A CA 1
ATOM 713 C C . GLY A 1 96 ? 20.306 -13.136 -18.234 1.00 95.00 96 GLY A C 1
ATOM 714 O O . GLY A 1 96 ? 20.988 -14.149 -18.125 1.00 95.00 96 GLY A O 1
ATOM 715 N N . ARG A 1 97 ? 19.061 -13.163 -18.731 1.00 90.62 97 ARG A N 1
ATOM 716 C CA . ARG A 1 97 ? 18.449 -14.339 -19.376 1.00 90.62 97 ARG A CA 1
ATOM 717 C C . ARG A 1 97 ? 18.488 -14.272 -20.908 1.00 90.62 97 ARG A C 1
ATOM 719 O O . ARG A 1 97 ? 18.037 -15.228 -21.534 1.00 90.62 97 ARG A O 1
ATOM 726 N N . ALA A 1 98 ? 18.915 -13.141 -21.471 1.00 60.59 98 ALA A N 1
ATOM 727 C CA . ALA A 1 98 ? 18.974 -12.894 -22.909 1.00 60.59 98 ALA A CA 1
ATOM 728 C C . ALA A 1 98 ? 20.288 -13.389 -23.521 1.00 60.59 98 ALA A C 1
ATOM 730 O O . ALA A 1 98 ? 21.300 -13.443 -22.785 1.00 60.59 98 ALA A O 1
#

Sequence (98 aa):
MERETVLVGGHESRYGRALGGLPGATVTAVGRDLHALTRRPAVVVPMTLGRDPGLAHQIAQILRWNGRGREPGELLLAPPLGTISHLVGWLRAAAGRA

Foldseek 3Di:
DDAAEEEAEDVQCVRQPVVPPDPRHHYGYQDDVLLVSLLFQYEYEYEDQAPCPCRLVSSVVSNVVSCVPHDPRSYHYDYHDNYVVVVVVVVVVVVVVD

Radius of gyration: 14.5 Å; chains: 1; bounding box: 35×26×42 Å

Secondary structure (DSSP, 8-state):
---EEEEEE-GGGTTTGGGTT-TT-EEEETTHHHHHHTTS-EEEEEE--SS-THHHHHHHHHHHHHTTTS-TTSEEEPPPBS-HHHHHHHHHHHHTT-